Protein AF-A0A8J5TC19-F1 (afdb_monomer_lite)

Organism: Homarus americanus (NCBI:txid6706)

Secondary structure (DSSP, 8-state):
--HHHHHHHHHHHHHHHHHHHHHHHHHHHHHHHHHHHHHHS-----S--SHHHHHH-SSPPEEEETT-HHHHHHHH--SSHHHHHHHHHHTT-EEEE-HHHHHHHHIIIIIIS-TT----S-------------TT-THHHHHHHHTT-

Radius of gyration: 31.71 Å; chains: 1; bounding box: 78×39×88 Å

Foldseek 3Di:
DVVVVVVVVVVVVVVVVCVCCCCVCCVVVVVVVVVCVVVVDDDDDDQDQDLVSVLVDPPAAAEDEPPDPLLVVLVPDDDDSSVSVNVVVVVVSYHYDHPVVVVVVCCCCCPVHDVPDDDHPDDPDDPDDDDDDDPPDPVVVVVVVVVVD

Structure (mmCIF, N/CA/C/O backbone):
data_AF-A0A8J5TC19-F1
#
_entry.id   AF-A0A8J5TC19-F1
#
loop_
_atom_site.group_PDB
_atom_site.id
_atom_site.type_symbol
_atom_site.label_atom_id
_atom_site.label_alt_id
_atom_site.label_comp_id
_atom_site.label_asym_id
_atom_site.label_entity_id
_atom_site.label_seq_id
_atom_site.pdbx_PDB_ins_code
_atom_site.Cartn_x
_atom_site.Cartn_y
_atom_site.Cartn_z
_atom_site.occupancy
_atom_site.B_iso_or_equiv
_atom_site.auth_seq_id
_atom_site.auth_comp_id
_atom_site.auth_asym_id
_atom_site.auth_atom_id
_atom_site.pdbx_PDB_model_num
ATOM 1 N N . MET A 1 1 ? 57.395 19.959 -50.488 1.00 52.66 1 MET A N 1
ATOM 2 C CA . MET A 1 1 ? 56.339 20.565 -49.638 1.00 52.66 1 MET A CA 1
ATOM 3 C C . MET A 1 1 ? 54.986 19.851 -49.780 1.00 52.66 1 MET A C 1
ATOM 5 O O . MET A 1 1 ? 54.100 20.141 -48.988 1.00 52.66 1 MET A O 1
ATOM 9 N N . GLU A 1 2 ? 54.824 18.902 -50.715 1.00 56.84 2 GLU A N 1
ATOM 10 C CA . GLU A 1 2 ? 53.574 18.145 -50.933 1.00 56.84 2 GLU A CA 1
ATOM 11 C C . GLU A 1 2 ? 53.345 16.979 -49.947 1.00 56.84 2 GLU A C 1
ATOM 13 O O . GLU A 1 2 ? 52.200 16.719 -49.584 1.00 56.84 2 GLU A O 1
ATOM 18 N N . ASP A 1 3 ? 54.396 16.349 -49.404 1.00 57.59 3 ASP A N 1
ATOM 19 C CA . ASP A 1 3 ? 54.251 15.222 -48.453 1.00 57.59 3 ASP A CA 1
ATOM 20 C C . ASP A 1 3 ? 53.640 15.615 -47.090 1.00 57.59 3 ASP A C 1
ATOM 22 O O . ASP A 1 3 ? 53.006 14.814 -46.395 1.00 57.59 3 ASP A O 1
ATOM 26 N N . TYR A 1 4 ? 53.764 16.887 -46.704 1.00 57.78 4 TYR A N 1
ATOM 27 C CA . TYR A 1 4 ? 53.129 17.420 -45.493 1.00 57.78 4 TYR A CA 1
ATOM 28 C C . TYR A 1 4 ? 51.619 17.657 -45.685 1.00 57.78 4 TYR A C 1
ATOM 30 O O . TYR A 1 4 ? 50.851 17.591 -44.725 1.00 57.78 4 TYR A O 1
ATOM 38 N N . MET A 1 5 ? 51.164 17.899 -46.923 1.00 55.16 5 MET A N 1
ATOM 39 C CA . MET A 1 5 ? 49.737 18.068 -47.226 1.00 55.16 5 MET A CA 1
ATOM 40 C C . MET A 1 5 ? 48.989 16.729 -47.229 1.00 55.16 5 MET A C 1
ATOM 42 O O . MET A 1 5 ? 47.866 16.652 -46.724 1.00 55.16 5 MET A O 1
ATOM 46 N N . THR A 1 6 ? 49.601 15.665 -47.755 1.00 62.00 6 THR A N 1
ATOM 47 C CA . THR A 1 6 ? 48.982 14.330 -47.830 1.00 62.00 6 THR A CA 1
ATOM 48 C C . THR A 1 6 ? 48.902 13.652 -46.461 1.00 62.00 6 THR A C 1
ATOM 50 O O . THR A 1 6 ? 47.861 13.082 -46.123 1.00 62.00 6 THR A O 1
ATOM 53 N N . SER A 1 7 ? 49.938 13.792 -45.628 1.00 65.94 7 SER A N 1
ATOM 54 C CA . SER A 1 7 ? 49.954 13.285 -44.246 1.00 65.94 7 SER A CA 1
ATOM 55 C C . SER A 1 7 ? 48.893 13.950 -43.357 1.00 65.94 7 SER A C 1
ATOM 57 O O . SER A 1 7 ? 48.178 13.261 -42.626 1.00 65.94 7 SER A O 1
ATOM 59 N N . GLY A 1 8 ? 48.699 15.268 -43.472 1.00 76.19 8 GLY A N 1
ATOM 60 C CA . GLY A 1 8 ? 47.654 15.991 -42.739 1.00 76.19 8 GLY A CA 1
ATOM 61 C C . GLY A 1 8 ? 46.226 15.596 -43.141 1.00 76.19 8 GLY A C 1
ATOM 62 O O . GLY A 1 8 ? 45.333 15.538 -42.293 1.00 76.19 8 GLY A O 1
ATOM 63 N N . LEU A 1 9 ? 45.987 15.288 -44.420 1.00 76.38 9 LEU A N 1
ATOM 64 C CA . LEU A 1 9 ? 44.670 14.858 -44.903 1.00 76.38 9 LEU A CA 1
ATOM 65 C C . LEU A 1 9 ? 44.317 13.438 -44.430 1.00 76.38 9 LEU A C 1
ATOM 67 O O . LEU A 1 9 ? 43.166 13.170 -44.078 1.00 76.38 9 LEU A O 1
ATOM 71 N N . TRP A 1 10 ? 45.308 12.545 -44.372 1.00 81.44 10 TRP A N 1
ATOM 72 C CA . TRP A 1 10 ? 45.152 11.189 -43.841 1.00 81.44 10 TRP A CA 1
ATOM 73 C C . TRP A 1 10 ? 44.827 11.196 -42.344 1.00 81.44 10 TRP A C 1
ATOM 75 O O . TRP A 1 10 ? 43.878 10.540 -41.912 1.00 81.44 10 TRP A O 1
ATOM 85 N N . TRP A 1 11 ? 45.531 12.022 -41.565 1.00 84.38 11 TRP A N 1
ATOM 86 C CA . TRP A 1 11 ? 45.246 12.200 -40.140 1.00 84.38 11 TRP A CA 1
ATOM 87 C C . TRP A 1 11 ? 43.858 12.778 -39.876 1.00 84.38 11 TRP A C 1
ATOM 89 O O . TRP A 1 11 ? 43.145 12.283 -39.004 1.00 84.38 11 TRP A O 1
ATOM 99 N N . LYS A 1 12 ? 43.420 13.763 -40.671 1.00 85.19 12 LYS A N 1
ATOM 100 C CA . LYS A 1 12 ? 42.049 14.288 -40.584 1.00 85.19 12 LYS A CA 1
ATOM 101 C C . LYS A 1 12 ? 41.012 13.186 -40.810 1.00 85.19 12 LYS A C 1
ATOM 103 O O . LYS A 1 12 ? 40.067 13.085 -40.036 1.00 85.19 12 LYS A O 1
ATOM 108 N N . ARG A 1 13 ? 41.196 12.325 -41.816 1.00 86.38 13 ARG A N 1
ATOM 109 C CA . ARG A 1 13 ? 40.275 11.207 -42.088 1.00 86.38 13 ARG A CA 1
ATOM 110 C C . ARG A 1 13 ? 40.232 10.192 -40.949 1.00 86.38 13 ARG A C 1
ATOM 112 O O . ARG A 1 13 ? 39.142 9.753 -40.604 1.00 86.38 13 ARG A O 1
ATOM 119 N N . LEU A 1 14 ? 41.372 9.861 -40.343 1.00 88.00 14 LEU A N 1
ATOM 120 C CA . LEU A 1 14 ? 41.429 8.939 -39.203 1.00 88.00 14 LEU A CA 1
ATOM 121 C C . LEU A 1 14 ? 40.731 9.504 -37.965 1.00 88.00 14 LEU A C 1
ATOM 123 O O . LEU A 1 14 ? 39.949 8.799 -37.334 1.00 88.00 14 LEU A O 1
ATOM 127 N N . VAL A 1 15 ? 40.953 10.782 -37.650 1.00 88.44 15 VAL A N 1
ATOM 128 C CA . VAL A 1 15 ? 40.286 11.443 -36.520 1.00 88.44 15 VAL A CA 1
ATOM 129 C C . VAL A 1 15 ? 38.778 11.516 -36.751 1.00 88.44 15 VAL A C 1
ATOM 131 O O . VAL A 1 15 ? 38.019 11.153 -35.860 1.00 88.44 15 VAL A O 1
ATOM 134 N N . TYR A 1 16 ? 38.326 11.893 -37.952 1.00 88.25 16 TYR A N 1
ATOM 135 C CA . TYR A 1 16 ? 36.898 11.904 -38.286 1.00 88.25 16 TYR A CA 1
ATOM 136 C C . TYR A 1 16 ? 36.282 10.503 -38.290 1.00 88.25 16 TYR A C 1
ATOM 138 O O . TYR A 1 16 ? 35.184 10.336 -37.775 1.00 88.25 16 TYR A O 1
ATOM 146 N N . ALA A 1 17 ? 36.967 9.492 -38.824 1.00 86.56 17 ALA A N 1
ATOM 147 C CA . ALA A 1 17 ? 36.476 8.117 -38.825 1.00 86.56 17 ALA A CA 1
ATOM 148 C C . ALA A 1 17 ? 36.383 7.557 -37.401 1.00 86.56 17 ALA A C 1
ATOM 150 O O . ALA A 1 17 ? 35.362 6.977 -37.044 1.00 86.56 17 ALA A O 1
ATOM 151 N N . SER A 1 18 ? 37.396 7.794 -36.564 1.00 87.19 18 SER A N 1
ATOM 152 C CA . SER A 1 18 ? 37.384 7.404 -35.152 1.00 87.19 18 SER A CA 1
ATOM 153 C C . SER A 1 18 ? 36.306 8.152 -34.372 1.00 87.19 18 SER A C 1
ATOM 155 O O . SER A 1 18 ? 35.603 7.544 -33.571 1.00 87.19 18 SER A O 1
ATOM 157 N N . TRP A 1 19 ? 36.143 9.455 -34.615 1.00 86.31 19 TRP A N 1
ATOM 158 C CA . TRP A 1 19 ? 35.114 10.276 -33.981 1.00 86.31 19 TRP A CA 1
ATOM 159 C C . TRP A 1 19 ? 33.710 9.820 -34.370 1.00 86.31 19 TRP A C 1
ATOM 161 O O . TRP A 1 19 ? 32.874 9.578 -33.504 1.00 86.31 19 TRP A O 1
ATOM 171 N N . MET A 1 20 ? 33.464 9.643 -35.669 1.00 87.69 20 MET A N 1
ATOM 172 C CA . MET A 1 20 ? 32.184 9.174 -36.190 1.00 87.69 20 MET A CA 1
ATOM 173 C C . MET A 1 20 ? 31.882 7.757 -35.715 1.00 87.69 20 MET A C 1
ATOM 175 O O . MET A 1 20 ? 30.755 7.487 -35.323 1.00 87.69 20 MET A O 1
ATOM 179 N N . MET A 1 21 ? 32.870 6.861 -35.691 1.00 84.50 21 MET A N 1
ATOM 180 C CA . MET A 1 21 ? 32.685 5.491 -35.219 1.00 84.50 21 MET A CA 1
ATOM 181 C C . MET A 1 21 ? 32.409 5.454 -33.715 1.00 84.50 21 MET A C 1
ATOM 183 O O . MET A 1 21 ? 31.461 4.799 -33.292 1.00 84.50 21 MET A O 1
ATOM 187 N N . MET A 1 22 ? 33.184 6.183 -32.911 1.00 82.06 22 MET A N 1
ATOM 188 C CA . MET A 1 22 ? 32.986 6.241 -31.466 1.00 82.06 22 MET A CA 1
ATOM 189 C C . MET A 1 22 ? 31.632 6.868 -31.128 1.00 82.06 22 MET A C 1
ATOM 191 O O . MET A 1 22 ? 30.846 6.247 -30.421 1.00 82.06 22 MET A O 1
ATOM 195 N N . MET A 1 23 ? 31.306 8.041 -31.680 1.00 85.88 23 MET A N 1
ATOM 196 C CA . MET A 1 23 ? 30.030 8.702 -31.397 1.00 85.88 23 MET A CA 1
ATOM 197 C C . MET A 1 23 ? 28.839 7.922 -31.947 1.00 85.88 23 MET A C 1
ATOM 199 O O . MET A 1 23 ? 27.894 7.677 -31.205 1.00 85.88 23 MET A O 1
ATOM 203 N N . ALA A 1 24 ? 28.866 7.473 -33.204 1.00 84.69 24 ALA A N 1
ATOM 204 C CA . ALA A 1 24 ? 27.725 6.763 -33.776 1.00 84.69 24 ALA A CA 1
ATOM 205 C C . ALA A 1 24 ? 27.504 5.408 -33.097 1.00 84.69 24 ALA A C 1
ATOM 207 O O . ALA A 1 24 ? 26.373 5.095 -32.737 1.00 84.69 24 ALA A O 1
ATOM 208 N N . LEU A 1 25 ? 28.552 4.609 -32.864 1.00 84.94 25 LEU A N 1
ATOM 209 C CA . LEU A 1 25 ? 28.371 3.306 -32.222 1.00 84.94 25 LEU A CA 1
ATOM 210 C C . LEU A 1 25 ? 27.966 3.455 -30.760 1.00 84.94 25 LEU A C 1
ATOM 212 O O . LEU A 1 25 ? 27.024 2.790 -30.340 1.00 84.94 25 LEU A O 1
ATOM 216 N N . VAL A 1 26 ? 28.621 4.328 -29.991 1.00 89.69 26 VAL A N 1
ATOM 217 C CA . VAL A 1 26 ? 28.310 4.483 -28.563 1.00 89.69 26 VAL A CA 1
ATOM 218 C C . VAL A 1 26 ? 26.924 5.095 -28.376 1.00 89.69 26 VAL A C 1
ATOM 220 O O . VAL A 1 26 ? 26.131 4.558 -27.604 1.00 89.69 26 VAL A O 1
ATOM 223 N N . LEU A 1 27 ? 26.574 6.162 -29.101 1.00 89.25 27 LEU A N 1
ATOM 224 C CA . LEU A 1 27 ? 25.273 6.819 -28.940 1.00 89.25 27 LEU A CA 1
ATOM 225 C C . LEU A 1 27 ? 24.128 5.947 -29.455 1.00 89.25 27 LEU A C 1
ATOM 227 O O . LEU A 1 27 ? 23.148 5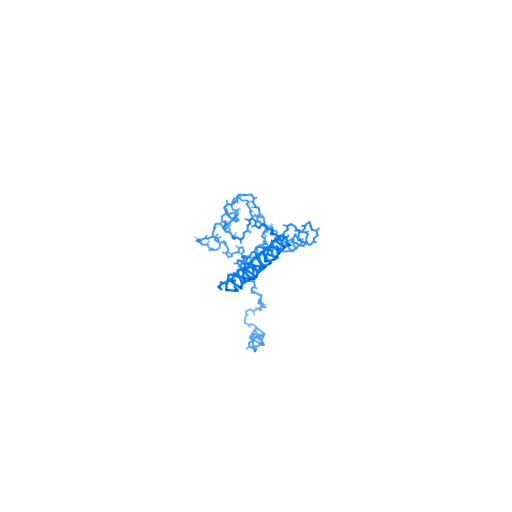.761 -28.741 1.00 89.25 27 LEU A O 1
ATOM 231 N N . VAL A 1 28 ? 24.251 5.344 -30.642 1.00 89.44 28 VAL A N 1
ATOM 232 C CA . VAL A 1 28 ? 23.172 4.509 -31.193 1.00 89.44 28 VAL A CA 1
ATOM 233 C C . VAL A 1 28 ? 22.989 3.239 -30.365 1.00 89.44 28 VAL A C 1
ATOM 235 O O . VAL A 1 28 ? 21.855 2.861 -30.079 1.00 89.44 28 VAL A O 1
ATOM 238 N N . LYS A 1 29 ? 24.075 2.582 -29.932 1.00 89.00 29 LYS A N 1
ATOM 239 C CA . LYS A 1 29 ? 23.964 1.367 -29.108 1.00 89.00 29 LYS A CA 1
ATOM 240 C C . LYS A 1 29 ? 23.477 1.669 -27.693 1.00 89.00 29 LYS A C 1
ATOM 242 O O . LYS A 1 29 ? 22.655 0.909 -27.190 1.00 89.00 29 LYS A O 1
ATOM 247 N N . SER A 1 30 ? 23.930 2.757 -27.065 1.00 92.81 30 SER A N 1
ATOM 248 C CA . SER A 1 30 ? 23.443 3.154 -25.733 1.00 92.81 30 SER A CA 1
ATOM 249 C C . SER A 1 30 ? 21.975 3.572 -25.768 1.00 92.81 30 SER A C 1
ATOM 251 O O . SER A 1 30 ? 21.202 3.138 -24.917 1.00 92.81 30 SER A O 1
ATOM 253 N N . TYR A 1 31 ? 21.564 4.326 -26.791 1.00 93.56 31 TYR A N 1
ATOM 254 C CA . TYR A 1 31 ? 20.169 4.700 -26.993 1.00 93.56 31 TYR A CA 1
ATOM 255 C C . TYR A 1 31 ? 19.292 3.473 -27.246 1.00 93.56 31 TYR A C 1
ATOM 257 O O . TYR A 1 31 ? 18.279 3.301 -26.573 1.00 93.56 31 TYR A O 1
ATOM 265 N N . ALA A 1 32 ? 19.708 2.576 -28.147 1.00 92.75 32 ALA A N 1
ATOM 266 C CA . ALA A 1 32 ? 18.983 1.336 -28.413 1.00 92.75 32 ALA A CA 1
ATOM 267 C C . ALA A 1 32 ? 18.886 0.448 -27.161 1.00 92.75 32 ALA A C 1
ATOM 269 O O . ALA A 1 32 ? 17.829 -0.116 -26.897 1.00 92.75 32 ALA A O 1
ATOM 270 N N . GLY A 1 33 ? 19.956 0.356 -26.364 1.00 91.44 33 GLY A N 1
ATOM 271 C CA . GLY A 1 33 ? 19.963 -0.394 -25.108 1.00 91.44 33 GLY A CA 1
ATOM 272 C C . GLY A 1 33 ? 19.015 0.193 -24.062 1.00 91.44 33 GLY A C 1
ATOM 273 O O . GLY A 1 33 ? 18.225 -0.541 -23.471 1.00 91.44 33 GLY A O 1
ATOM 274 N N . ASN A 1 34 ? 19.040 1.514 -23.870 1.00 91.19 34 ASN A N 1
ATOM 275 C CA . ASN A 1 34 ? 18.151 2.182 -22.922 1.00 91.19 34 ASN A CA 1
ATOM 276 C C . ASN A 1 34 ? 16.682 2.092 -23.359 1.00 91.19 34 ASN A C 1
ATOM 278 O O . ASN A 1 34 ? 15.812 1.781 -22.551 1.00 91.19 34 ASN A O 1
ATOM 282 N N . LEU A 1 35 ? 16.409 2.287 -24.651 1.00 92.31 35 LEU A N 1
ATOM 283 C CA . LEU A 1 35 ? 15.068 2.149 -25.213 1.00 92.31 35 LEU A CA 1
ATOM 284 C C . LEU A 1 35 ? 14.539 0.719 -25.049 1.00 92.31 35 LEU A C 1
ATOM 286 O O . LEU A 1 35 ? 13.413 0.533 -24.600 1.00 92.31 35 LEU A O 1
ATOM 290 N N . MET A 1 36 ? 15.355 -0.293 -25.357 1.00 92.94 36 MET A N 1
ATOM 291 C CA . MET A 1 36 ? 14.970 -1.694 -25.162 1.00 92.94 36 MET A CA 1
ATOM 292 C C . MET A 1 36 ? 14.714 -2.016 -23.689 1.00 92.94 36 MET A C 1
ATOM 294 O O . MET A 1 36 ? 13.763 -2.730 -23.390 1.00 92.94 36 MET A O 1
ATOM 298 N N . SER A 1 37 ? 15.507 -1.460 -22.769 1.00 91.56 37 SER A N 1
ATOM 299 C CA . SER A 1 37 ? 15.279 -1.607 -21.326 1.00 91.56 37 SER A CA 1
ATOM 300 C C . SER A 1 37 ? 13.948 -0.979 -20.893 1.00 91.56 37 SER A C 1
ATOM 302 O O . SER A 1 37 ? 13.138 -1.626 -20.228 1.00 91.56 37 SER A O 1
ATOM 304 N N . ALA A 1 38 ? 13.675 0.252 -21.337 1.00 88.25 38 ALA A N 1
ATOM 305 C CA . ALA A 1 38 ? 12.445 0.967 -21.010 1.00 88.25 38 ALA A CA 1
ATOM 306 C C . ALA A 1 38 ? 11.193 0.289 -21.592 1.00 88.25 38 ALA A C 1
ATOM 308 O O . ALA A 1 38 ? 10.154 0.265 -20.943 1.00 88.25 38 ALA A O 1
ATOM 309 N N . LEU A 1 39 ? 11.288 -0.291 -22.792 1.00 87.44 39 LEU A N 1
ATOM 310 C CA . LEU A 1 39 ? 10.178 -1.008 -23.427 1.00 87.44 39 LEU A CA 1
ATOM 311 C C . LEU A 1 39 ? 9.986 -2.432 -22.884 1.00 87.44 39 LEU A C 1
ATOM 313 O O . LEU A 1 39 ? 8.893 -2.988 -23.003 1.00 87.44 39 LEU A O 1
ATOM 317 N N . ALA A 1 40 ? 11.021 -3.035 -22.293 1.00 89.94 40 ALA A N 1
ATOM 318 C CA . ALA A 1 40 ? 10.929 -4.367 -21.699 1.00 89.94 40 ALA A CA 1
ATOM 319 C C . ALA A 1 40 ? 10.125 -4.365 -20.390 1.00 89.94 40 ALA A C 1
ATOM 321 O O . ALA A 1 40 ? 9.399 -5.320 -20.107 1.00 89.94 40 ALA A O 1
ATOM 322 N N . VAL A 1 41 ? 10.232 -3.298 -19.593 1.00 84.75 41 VAL A N 1
ATOM 323 C CA . VAL A 1 41 ? 9.496 -3.173 -18.333 1.00 84.75 41 VAL A CA 1
ATOM 324 C C . VAL A 1 41 ? 8.180 -2.449 -18.584 1.00 84.75 41 VAL A C 1
ATOM 326 O O . VAL A 1 41 ? 8.143 -1.249 -18.835 1.00 84.75 41 VAL A O 1
ATOM 329 N N . ARG A 1 42 ? 7.066 -3.171 -18.462 1.00 76.25 42 ARG A N 1
ATOM 330 C CA . ARG A 1 42 ? 5.744 -2.539 -18.451 1.00 76.25 42 ARG A CA 1
ATOM 331 C C . ARG A 1 42 ? 5.555 -1.805 -17.128 1.00 76.25 42 ARG A C 1
ATOM 333 O O . ARG A 1 42 ? 5.526 -2.440 -16.074 1.00 76.25 42 ARG A O 1
ATOM 340 N N . HIS A 1 43 ? 5.411 -0.483 -17.182 1.00 77.75 43 HIS A N 1
ATOM 341 C CA . HIS A 1 43 ? 4.972 0.284 -16.025 1.00 77.75 43 HIS A CA 1
ATOM 342 C C . HIS A 1 43 ? 3.455 0.144 -15.885 1.00 77.75 43 HIS A C 1
ATOM 344 O O . HIS A 1 43 ? 2.710 0.494 -16.798 1.00 77.75 43 HIS A O 1
ATOM 350 N N . ILE A 1 44 ? 3.008 -0.421 -14.765 1.00 78.94 44 ILE A N 1
ATOM 351 C CA . ILE A 1 44 ? 1.592 -0.465 -14.403 1.00 78.94 44 ILE A CA 1
ATOM 352 C C . ILE A 1 44 ? 1.371 0.707 -13.459 1.00 78.94 44 ILE A C 1
ATOM 354 O O . ILE A 1 44 ? 1.853 0.681 -12.324 1.00 78.94 44 ILE A O 1
ATOM 358 N N . GLU A 1 45 ? 0.689 1.742 -13.944 1.00 78.44 45 GLU A N 1
ATOM 359 C CA . GLU A 1 45 ? 0.321 2.879 -13.108 1.00 78.44 45 GLU A CA 1
ATOM 360 C C . GLU A 1 45 ? -0.639 2.400 -12.014 1.00 78.44 45 GLU A C 1
ATOM 362 O O . GLU A 1 45 ? -1.703 1.844 -12.287 1.00 78.44 45 GLU A O 1
ATOM 367 N N . GLN A 1 46 ? -0.224 2.566 -10.759 1.00 83.19 46 GLN A N 1
ATOM 368 C CA . GLN A 1 46 ? -1.046 2.274 -9.591 1.00 83.19 46 GLN A CA 1
ATOM 369 C C . GLN A 1 46 ? -1.814 3.554 -9.233 1.00 83.19 46 GLN A C 1
ATOM 371 O O . GLN A 1 46 ? -1.177 4.502 -8.773 1.00 83.19 46 GLN A O 1
ATOM 376 N N . PRO A 1 47 ? -3.144 3.617 -9.435 1.00 82.75 47 PRO A N 1
ATOM 377 C CA . PRO A 1 47 ? -3.907 4.860 -9.281 1.00 82.75 47 PRO A CA 1
ATOM 378 C C . PRO A 1 47 ? -3.965 5.365 -7.835 1.00 82.75 47 PRO A C 1
ATOM 380 O O . PRO A 1 47 ? -4.035 6.566 -7.602 1.00 82.75 47 PRO A O 1
ATOM 383 N N . TYR A 1 48 ? -3.907 4.456 -6.863 1.00 87.00 48 TYR A N 1
ATOM 384 C CA . TYR A 1 48 ? -3.932 4.785 -5.438 1.00 87.00 48 TYR A CA 1
ATOM 385 C C . TYR A 1 48 ? -2.675 4.258 -4.767 1.00 87.00 48 TYR A C 1
ATOM 387 O O . TYR A 1 48 ? -2.488 3.038 -4.716 1.00 87.00 48 TYR A O 1
ATOM 395 N N . GLN A 1 49 ? -1.837 5.150 -4.234 1.00 85.38 49 GLN A N 1
ATOM 396 C CA . GLN A 1 49 ? -0.614 4.753 -3.539 1.00 85.38 49 GLN A CA 1
ATOM 397 C C . GLN A 1 49 ? -0.624 5.140 -2.067 1.00 85.38 49 GLN A C 1
ATOM 399 O O . GLN A 1 49 ? -0.063 4.406 -1.253 1.00 85.38 49 GLN A O 1
ATOM 404 N N . THR A 1 50 ? -1.289 6.237 -1.723 1.00 88.06 50 THR A N 1
ATOM 405 C CA . THR A 1 50 ? -1.424 6.705 -0.347 1.00 88.06 50 THR A CA 1
ATOM 406 C C . THR A 1 50 ? -2.862 6.611 0.139 1.00 88.06 50 THR A C 1
ATOM 408 O O . THR A 1 50 ? -3.817 6.556 -0.641 1.00 88.06 50 THR A O 1
ATOM 411 N N . LEU A 1 51 ? -3.032 6.635 1.460 1.00 85.19 51 LEU A N 1
ATOM 412 C CA . LEU A 1 51 ? -4.362 6.753 2.055 1.00 85.19 51 LEU A CA 1
ATOM 413 C C . LEU A 1 51 ? -5.065 8.055 1.648 1.00 85.19 51 LEU A C 1
ATOM 415 O O . LEU A 1 51 ? -6.289 8.082 1.566 1.00 85.19 51 LEU A O 1
ATOM 419 N N . ARG A 1 52 ? -4.305 9.119 1.363 1.00 88.69 52 ARG A N 1
ATOM 420 C CA . ARG A 1 52 ? -4.861 10.396 0.912 1.00 88.69 52 ARG A CA 1
ATOM 421 C C . ARG A 1 52 ? -5.508 10.269 -0.467 1.00 88.69 52 ARG A C 1
ATOM 423 O O . ARG A 1 52 ? -6.655 10.674 -0.615 1.00 88.69 52 ARG A O 1
ATOM 430 N N . ASP A 1 53 ? -4.841 9.599 -1.406 1.00 88.94 53 ASP A N 1
ATOM 431 C CA . ASP A 1 53 ? -5.380 9.356 -2.753 1.00 88.94 53 ASP A CA 1
ATOM 432 C C . ASP A 1 53 ? -6.703 8.568 -2.703 1.00 88.94 53 ASP A C 1
ATOM 434 O O . ASP A 1 53 ? -7.624 8.816 -3.478 1.00 88.94 53 ASP A O 1
ATOM 438 N N . LEU A 1 54 ? -6.826 7.633 -1.750 1.00 88.00 54 LEU A N 1
ATOM 439 C CA . LEU A 1 54 ? -8.059 6.870 -1.518 1.00 88.00 54 LEU A CA 1
ATOM 440 C C . LEU A 1 54 ? -9.181 7.705 -0.888 1.00 88.00 54 LEU A C 1
ATOM 442 O O . LEU A 1 54 ? -10.361 7.420 -1.111 1.00 88.00 54 LEU A O 1
ATOM 446 N N . LEU A 1 55 ? -8.825 8.690 -0.062 1.00 88.44 55 LEU A N 1
ATOM 447 C CA . LEU A 1 55 ? -9.786 9.570 0.596 1.00 88.44 55 LEU A CA 1
ATOM 448 C C . LEU A 1 55 ? -10.338 10.623 -0.376 1.00 88.44 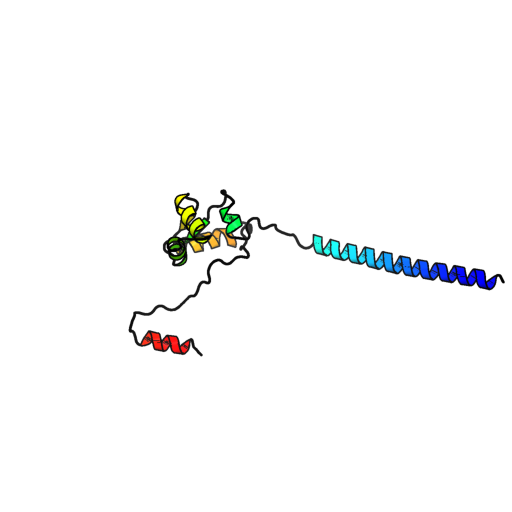55 LEU A C 1
ATOM 450 O O . LEU A 1 55 ? -11.533 10.925 -0.323 1.00 88.44 55 LEU A O 1
ATOM 454 N N . ASP A 1 56 ? -9.488 11.148 -1.260 1.00 89.94 56 ASP A N 1
ATOM 455 C CA . ASP A 1 56 ? -9.844 12.215 -2.197 1.00 89.94 56 ASP A CA 1
ATOM 456 C C . ASP A 1 56 ? -10.747 11.714 -3.347 1.00 89.94 56 ASP A C 1
ATOM 458 O O . ASP A 1 56 ? -11.632 12.446 -3.794 1.00 89.94 56 ASP A O 1
ATOM 462 N N . ASP A 1 57 ? -10.613 10.455 -3.781 1.00 88.69 57 ASP A N 1
ATOM 463 C CA . ASP A 1 57 ? -11.522 9.843 -4.763 1.00 88.69 57 ASP A CA 1
ATOM 464 C C . ASP A 1 57 ? -12.796 9.297 -4.080 1.00 88.69 57 ASP A C 1
ATOM 466 O O . ASP A 1 57 ? -12.678 8.524 -3.126 1.00 88.69 57 ASP A O 1
ATOM 470 N N . PRO A 1 58 ? -14.024 9.639 -4.526 1.00 83.19 58 PRO A N 1
ATOM 471 C CA . PRO A 1 58 ? -15.275 9.091 -3.987 1.00 83.19 58 PRO A CA 1
ATOM 472 C C . PRO A 1 58 ? -15.605 7.656 -4.435 1.00 83.19 58 PRO A C 1
ATOM 474 O O . PRO A 1 58 ? -16.440 7.003 -3.808 1.00 83.19 58 PRO A O 1
ATOM 477 N N . SER A 1 59 ? -14.981 7.162 -5.501 1.00 84.69 59 SER A N 1
ATOM 478 C CA . SER A 1 59 ? -15.334 5.907 -6.175 1.00 84.69 59 SER A CA 1
ATOM 479 C C . SER A 1 59 ? -14.989 4.627 -5.392 1.00 84.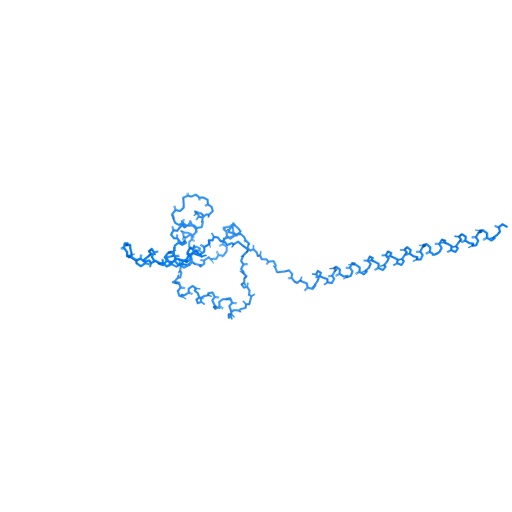69 59 SER A C 1
ATOM 481 O O . SER A 1 59 ? -15.818 3.708 -5.356 1.00 84.69 59 SER A O 1
ATOM 483 N N . PRO A 1 60 ? -13.805 4.496 -4.753 1.00 87.06 60 PRO A N 1
ATOM 484 C CA . PRO A 1 60 ? -13.428 3.243 -4.114 1.00 87.06 60 PRO A CA 1
ATOM 485 C C . PRO A 1 60 ? -14.184 3.018 -2.797 1.00 87.06 60 PRO A C 1
ATOM 487 O O . PRO A 1 60 ? -14.298 3.904 -1.942 1.00 87.06 60 PRO A O 1
ATOM 490 N N . THR A 1 61 ? -14.668 1.785 -2.618 1.00 86.94 61 THR A N 1
ATOM 491 C CA . THR A 1 61 ? -15.225 1.276 -1.355 1.00 86.94 61 THR A CA 1
ATOM 492 C C . THR A 1 61 ? -14.149 0.491 -0.617 1.00 86.94 61 THR A C 1
ATOM 494 O O . THR A 1 61 ? -13.536 -0.412 -1.186 1.00 86.94 61 THR A O 1
ATOM 497 N N . MET A 1 62 ? -13.947 0.787 0.663 1.00 87.06 62 MET A N 1
ATOM 498 C CA . MET A 1 62 ? -12.966 0.083 1.484 1.00 87.06 62 MET A CA 1
ATOM 499 C C . MET A 1 62 ? -13.621 -1.067 2.250 1.00 87.06 62 MET A C 1
ATOM 501 O O . MET A 1 62 ? -14.692 -0.908 2.840 1.00 87.06 62 MET A O 1
ATOM 505 N N . ILE A 1 63 ? -12.960 -2.222 2.286 1.00 88.19 63 ILE A N 1
ATOM 506 C CA . ILE A 1 63 ? -13.411 -3.386 3.055 1.00 88.19 63 ILE A CA 1
ATOM 507 C C . ILE A 1 63 ? -12.534 -3.512 4.294 1.00 88.19 63 ILE A C 1
ATOM 509 O O . ILE A 1 63 ? -11.311 -3.564 4.186 1.00 88.19 63 ILE A O 1
ATOM 513 N N . TRP A 1 64 ? -13.160 -3.588 5.466 1.00 87.81 64 TRP A N 1
ATOM 514 C CA . TRP A 1 64 ? -12.456 -3.672 6.743 1.00 87.81 64 TRP A CA 1
ATOM 515 C C . TRP A 1 64 ? -12.949 -4.858 7.578 1.00 87.81 64 TRP A C 1
ATOM 517 O O . TRP A 1 64 ? -14.147 -5.160 7.573 1.00 87.81 64 TRP A O 1
ATOM 527 N N . PRO A 1 65 ? -12.065 -5.522 8.346 1.00 87.81 65 PRO A N 1
ATOM 528 C CA . PRO A 1 65 ? -12.482 -6.546 9.290 1.00 87.81 65 PRO A CA 1
ATOM 529 C C . PRO A 1 65 ? -13.274 -5.925 10.451 1.00 87.81 65 PRO A C 1
ATOM 531 O O . PRO A 1 65 ? -12.790 -5.024 11.149 1.00 87.81 65 PRO A O 1
ATOM 534 N N . TYR A 1 66 ? -14.484 -6.440 10.666 1.00 86.31 66 TYR A N 1
ATOM 535 C CA . TYR A 1 66 ? -15.386 -6.059 11.747 1.00 86.31 66 TYR A CA 1
ATOM 536 C C . TYR A 1 66 ? -14.743 -6.309 13.115 1.00 86.31 66 TYR A C 1
ATOM 538 O O . TYR A 1 66 ? -14.073 -7.321 13.323 1.00 86.31 66 TYR A O 1
ATOM 546 N N . ASN A 1 67 ? -14.974 -5.384 14.050 1.00 84.19 67 ASN A N 1
ATOM 547 C CA . ASN A 1 67 ? -14.496 -5.438 15.436 1.00 84.19 67 ASN A CA 1
ATOM 548 C C . ASN A 1 67 ? -12.987 -5.725 15.586 1.00 84.19 67 ASN A C 1
ATOM 550 O O . ASN A 1 67 ? -12.553 -6.450 16.480 1.00 84.19 67 ASN A O 1
ATOM 554 N N . SER A 1 68 ? -12.174 -5.162 14.691 1.00 83.94 68 SER A N 1
ATOM 555 C CA . SER A 1 68 ? -10.717 -5.250 14.776 1.00 83.94 68 SER A CA 1
ATOM 556 C C . SER A 1 68 ? -10.128 -4.111 15.615 1.00 83.94 68 SER A C 1
ATOM 558 O O . SER A 1 68 ? -10.687 -3.013 15.685 1.00 83.94 68 SER A O 1
ATOM 560 N N . LYS A 1 69 ? -8.945 -4.348 16.204 1.00 83.75 69 LYS A N 1
ATOM 561 C CA . LYS A 1 69 ? -8.164 -3.321 16.923 1.00 83.75 69 LYS A CA 1
ATOM 562 C C . LYS A 1 69 ? -7.946 -2.066 16.068 1.00 83.75 69 LYS A C 1
ATOM 564 O O . LYS A 1 69 ? -7.982 -0.956 16.583 1.00 83.75 69 LYS A O 1
ATOM 569 N N . ASN A 1 70 ? -7.766 -2.253 14.763 1.00 82.75 70 ASN A N 1
ATOM 570 C CA . ASN A 1 70 ? -7.542 -1.179 13.800 1.00 82.75 70 ASN A CA 1
ATOM 571 C C . ASN A 1 70 ? -8.780 -0.285 13.675 1.00 82.75 70 ASN A C 1
ATOM 573 O O . ASN A 1 70 ? -8.675 0.930 13.783 1.00 82.75 70 ASN A O 1
ATOM 577 N N . VAL A 1 71 ? -9.966 -0.886 13.540 1.00 86.69 71 VAL A N 1
ATOM 578 C CA . VAL A 1 71 ? -11.233 -0.140 13.490 1.00 86.69 71 VAL A CA 1
ATOM 579 C C . VAL A 1 71 ? -11.480 0.614 14.798 1.00 86.69 71 VAL A C 1
ATOM 581 O O . VAL A 1 71 ? -11.879 1.774 14.764 1.00 86.69 71 VAL A O 1
ATOM 584 N N . GLN A 1 72 ? -11.192 -0.001 15.949 1.00 87.38 72 GLN A N 1
ATOM 585 C CA . GLN A 1 72 ? -11.291 0.689 17.241 1.00 87.38 72 GLN A CA 1
ATOM 586 C C . GLN A 1 72 ? -10.310 1.865 17.346 1.00 87.38 72 GLN A C 1
ATOM 588 O O . GLN A 1 72 ? -10.680 2.920 17.857 1.00 87.38 72 GLN A O 1
ATOM 593 N N . TYR A 1 73 ? -9.091 1.710 16.820 1.00 86.94 73 TYR A N 1
ATOM 594 C CA . TYR A 1 73 ? -8.110 2.788 16.770 1.00 86.94 73 TYR A CA 1
ATOM 595 C C . TYR A 1 73 ? -8.628 3.972 15.947 1.00 86.94 73 TYR A C 1
ATOM 597 O O . TYR A 1 73 ? -8.687 5.076 16.481 1.00 86.94 73 TYR A O 1
ATOM 605 N N . PHE A 1 74 ? -9.105 3.757 14.716 1.00 87.00 74 PHE A N 1
ATOM 606 C CA . PHE A 1 74 ? -9.630 4.857 13.891 1.00 87.00 74 PHE A CA 1
ATOM 607 C C . PHE A 1 74 ? -10.808 5.580 14.547 1.00 87.00 74 PHE A C 1
ATOM 609 O O . PHE A 1 74 ? -10.843 6.803 14.537 1.00 87.00 74 PHE A O 1
ATOM 616 N N . LYS A 1 75 ? -11.717 4.849 15.207 1.00 87.06 75 LYS A N 1
ATOM 617 C CA . LYS A 1 75 ? -12.842 5.452 15.947 1.00 87.06 75 LYS A CA 1
ATOM 618 C C . LYS A 1 75 ? -12.404 6.273 17.162 1.00 87.06 75 LYS A C 1
ATOM 620 O O . LYS A 1 75 ? -13.113 7.183 17.576 1.00 87.06 75 LYS A O 1
ATOM 625 N N . SER A 1 76 ? -11.267 5.930 17.766 1.00 89.62 76 SER A N 1
ATOM 626 C CA . SER A 1 76 ? -10.739 6.633 18.941 1.00 89.62 76 SER A CA 1
ATOM 627 C C . SER A 1 76 ? -9.985 7.921 18.595 1.00 89.62 76 SER A C 1
ATOM 629 O O . SER A 1 76 ? -9.865 8.809 19.442 1.00 89.62 76 SER A O 1
ATOM 631 N N . VAL A 1 77 ? -9.472 8.029 17.366 1.00 89.12 77 VAL A N 1
ATOM 632 C CA . VAL A 1 77 ? -8.664 9.167 16.920 1.00 89.12 77 VAL A CA 1
ATOM 633 C C . VAL A 1 77 ? -9.577 10.343 16.571 1.00 89.12 77 VAL A C 1
ATOM 635 O O . VAL A 1 77 ? -10.505 10.214 15.781 1.00 89.12 77 VAL A O 1
ATOM 638 N N . LYS A 1 78 ? -9.301 11.509 17.167 1.00 88.88 78 LYS A N 1
ATOM 639 C CA . LYS A 1 78 ? -10.108 12.734 17.017 1.00 88.88 78 LYS A CA 1
ATOM 640 C C . LYS A 1 78 ? -9.540 13.753 16.026 1.00 88.88 78 LYS A C 1
ATOM 642 O O . LYS A 1 78 ? -10.131 14.815 15.888 1.00 88.88 78 LYS A O 1
ATOM 647 N N . SER A 1 79 ? -8.372 13.495 15.436 1.00 88.19 79 SER A N 1
ATOM 648 C CA . SER A 1 79 ? -7.715 14.418 14.505 1.00 88.19 79 SER A CA 1
ATOM 649 C C . SER A 1 79 ? -6.837 13.694 13.481 1.00 88.19 79 SER A C 1
ATOM 651 O O . SER A 1 79 ? -6.254 12.646 13.762 1.00 88.19 79 SER A O 1
ATOM 653 N N . GLY A 1 80 ? -6.721 14.284 12.289 1.00 88.31 80 GLY A N 1
ATOM 654 C CA . GLY A 1 80 ? -5.854 13.820 11.203 1.00 88.31 80 GLY A CA 1
ATOM 655 C C . GLY A 1 80 ? -6.522 12.848 10.226 1.00 88.31 80 GLY A C 1
ATOM 656 O O . GLY A 1 80 ? -7.714 12.568 10.309 1.00 88.31 80 GLY A O 1
ATOM 657 N N . ILE A 1 81 ? -5.720 12.294 9.312 1.00 87.88 81 ILE A N 1
ATOM 658 C CA . ILE A 1 81 ? -6.176 11.446 8.191 1.00 87.88 81 ILE A CA 1
ATOM 659 C C . ILE A 1 81 ? -7.009 10.244 8.678 1.00 87.88 81 ILE A C 1
ATOM 661 O O . ILE A 1 81 ? -7.971 9.826 8.042 1.00 87.88 81 ILE A O 1
ATOM 665 N N . TYR A 1 82 ? -6.682 9.703 9.850 1.00 88.81 82 TYR A N 1
ATOM 666 C CA . TYR A 1 82 ? -7.394 8.574 10.448 1.00 88.81 82 TYR A CA 1
ATOM 667 C C . TYR A 1 82 ? -8.796 8.912 10.958 1.00 88.81 82 TYR A C 1
ATOM 669 O O . TYR A 1 82 ? -9.667 8.042 10.939 1.00 88.81 82 TYR A O 1
ATOM 677 N N . GLN A 1 83 ? -9.028 10.158 11.373 1.00 90.62 83 GLN A N 1
ATOM 678 C CA . GLN A 1 83 ? -10.373 10.634 11.678 1.00 90.62 83 GLN A CA 1
ATOM 679 C C . GLN A 1 83 ? -11.207 10.695 10.394 1.00 90.62 83 GLN A C 1
ATOM 681 O O . GLN A 1 83 ? -12.339 10.227 10.388 1.00 90.62 83 GLN A O 1
ATOM 686 N N . GLU A 1 84 ? -10.639 11.190 9.289 1.00 89.12 84 GLU A N 1
ATOM 687 C CA . GLU A 1 84 ? -11.334 11.243 7.994 1.00 89.12 84 GLU A CA 1
ATOM 688 C C . GLU A 1 84 ? -11.721 9.839 7.502 1.00 89.12 84 GLU A C 1
ATOM 690 O O . GLU A 1 84 ? -12.827 9.633 7.002 1.00 89.12 84 GLU A O 1
ATOM 695 N N . VAL A 1 85 ? -10.855 8.840 7.720 1.00 89.50 85 VAL A N 1
ATOM 696 C CA . VAL A 1 85 ? -11.194 7.428 7.472 1.00 89.50 85 VAL A CA 1
ATOM 697 C C . VAL A 1 85 ? -12.361 6.974 8.348 1.00 89.50 85 VAL A C 1
ATOM 699 O O . VAL A 1 85 ? -13.263 6.305 7.849 1.00 89.50 85 VAL A O 1
ATOM 702 N N . ALA A 1 86 ? -12.382 7.327 9.635 1.00 88.56 86 ALA A N 1
ATOM 703 C CA . ALA A 1 86 ? -13.506 6.990 10.507 1.00 88.56 86 ALA A CA 1
ATOM 704 C C . ALA A 1 86 ? -14.806 7.675 10.046 1.00 88.56 86 ALA A C 1
ATOM 706 O O . ALA A 1 86 ? -15.865 7.053 10.034 1.00 88.56 86 ALA A O 1
ATOM 707 N N . GLU A 1 87 ? -14.736 8.918 9.571 1.00 89.75 87 GLU A N 1
ATOM 708 C CA . GLU A 1 87 ? -15.882 9.636 9.006 1.00 89.75 87 GLU A CA 1
ATOM 709 C C . GLU A 1 87 ? -16.398 8.998 7.706 1.00 89.75 87 GLU A C 1
ATOM 711 O O . GLU A 1 87 ? -17.593 9.080 7.414 1.00 89.75 87 GLU A O 1
ATOM 716 N N . MET A 1 88 ? -15.560 8.284 6.948 1.00 87.00 88 MET A N 1
ATOM 717 C CA . MET A 1 88 ? -16.005 7.529 5.768 1.00 87.00 88 MET A CA 1
ATOM 718 C C . MET A 1 88 ? -16.973 6.387 6.095 1.00 87.00 88 MET A C 1
ATOM 720 O O . MET A 1 88 ? -17.746 5.981 5.221 1.00 87.00 88 MET A O 1
ATOM 724 N N . GLU A 1 89 ? -16.982 5.904 7.341 1.00 87.00 89 GLU A N 1
ATOM 725 C CA . GLU A 1 89 ? -18.002 4.972 7.834 1.00 87.00 89 GLU A CA 1
ATOM 726 C C . GLU A 1 89 ? -19.391 5.612 7.752 1.00 87.00 89 GLU A C 1
ATOM 728 O O . GLU A 1 89 ? -20.311 5.019 7.191 1.00 87.00 89 GLU A O 1
ATOM 733 N N . SER A 1 90 ? -19.522 6.861 8.216 1.00 83.94 90 SER A N 1
ATOM 734 C CA . SER A 1 90 ? -20.790 7.605 8.174 1.00 83.94 90 SER A CA 1
ATOM 735 C C . SER A 1 90 ? -21.286 7.856 6.746 1.00 83.94 90 SER A C 1
ATOM 737 O O . SER A 1 90 ? -22.488 7.928 6.507 1.00 83.94 90 SER A O 1
ATOM 739 N N . ARG A 1 91 ? -20.362 7.919 5.778 1.00 87.06 91 ARG A N 1
ATOM 740 C CA . ARG A 1 91 ? -20.655 8.088 4.347 1.00 87.06 91 ARG A CA 1
ATOM 741 C C . ARG A 1 91 ? -20.986 6.771 3.632 1.00 87.06 91 ARG A C 1
ATOM 743 O O . ARG A 1 91 ? -21.203 6.783 2.425 1.00 87.06 91 ARG A O 1
ATOM 750 N N . GLY A 1 92 ? -20.978 5.632 4.331 1.00 87.81 92 GLY A N 1
ATOM 751 C CA . GLY A 1 92 ? -21.279 4.316 3.752 1.00 87.81 92 GLY A CA 1
ATOM 752 C C . GLY A 1 92 ? -20.199 3.759 2.814 1.00 87.81 92 GLY A C 1
ATOM 753 O O . GLY A 1 92 ? -20.454 2.800 2.088 1.00 87.81 92 GLY A O 1
ATOM 754 N N . ARG A 1 93 ? -18.987 4.332 2.825 1.00 88.62 93 ARG A N 1
ATOM 755 C CA . ARG A 1 93 ? -17.862 3.907 1.965 1.00 88.62 93 ARG A CA 1
ATOM 756 C C . ARG A 1 93 ? -17.048 2.754 2.549 1.00 88.62 93 ARG A C 1
ATOM 758 O O . ARG A 1 93 ? -16.201 2.183 1.862 1.00 88.62 93 ARG A O 1
ATOM 765 N N . ILE A 1 94 ? -17.289 2.419 3.814 1.00 89.75 94 ILE A N 1
ATOM 766 C CA . ILE A 1 94 ? -16.631 1.322 4.518 1.00 89.75 94 ILE A CA 1
ATOM 767 C C . ILE A 1 94 ? -17.616 0.167 4.672 1.00 89.75 94 ILE A C 1
ATOM 769 O O . ILE A 1 94 ? -18.658 0.302 5.311 1.00 89.75 94 ILE A O 1
ATOM 773 N N . LYS A 1 95 ? -17.266 -0.993 4.110 1.00 89.25 95 LYS A N 1
ATOM 774 C CA . LYS A 1 95 ? -17.990 -2.247 4.327 1.00 89.25 95 LYS A CA 1
ATOM 775 C C . LYS A 1 95 ? -17.249 -3.097 5.342 1.00 89.25 95 LYS A C 1
ATOM 777 O O . LYS A 1 95 ? -16.117 -3.522 5.108 1.00 89.25 95 LYS A O 1
ATOM 782 N N . TYR A 1 96 ? -17.912 -3.377 6.455 1.00 89.75 96 TYR A N 1
ATOM 783 C CA . TYR A 1 96 ? -17.392 -4.306 7.442 1.00 89.75 96 TYR A CA 1
ATOM 784 C C . TYR A 1 96 ? -17.706 -5.743 7.046 1.00 89.75 96 TYR A C 1
ATOM 786 O O . TYR A 1 96 ? -18.846 -6.077 6.733 1.00 89.75 96 TYR A O 1
ATOM 794 N N . GLN A 1 97 ? -16.691 -6.596 7.094 1.00 88.94 97 GLN A N 1
ATOM 795 C CA . GLN A 1 97 ? -16.843 -8.040 6.944 1.00 88.94 97 GLN A CA 1
ATOM 796 C C . GLN A 1 97 ? -16.259 -8.757 8.152 1.00 88.94 97 GLN A C 1
ATOM 798 O O . GLN A 1 97 ? -15.311 -8.278 8.774 1.00 88.94 97 GLN A O 1
ATOM 803 N N . ALA A 1 98 ? -16.796 -9.926 8.488 1.00 87.50 98 ALA A N 1
ATOM 804 C CA . ALA A 1 98 ? -16.185 -10.772 9.505 1.00 87.50 98 ALA A CA 1
ATOM 805 C C . ALA A 1 98 ? -14.762 -11.180 9.078 1.00 87.50 98 ALA A C 1
ATOM 807 O O . ALA A 1 98 ? -14.480 -11.322 7.891 1.00 87.50 98 ALA A O 1
ATOM 808 N N . VAL A 1 99 ? -13.849 -11.367 10.035 1.00 84.56 99 VAL A N 1
ATOM 809 C CA . VAL A 1 99 ? -12.422 -11.625 9.750 1.00 84.56 99 VAL A CA 1
ATOM 810 C C . VAL A 1 99 ? -12.225 -12.846 8.840 1.00 84.56 99 VAL A C 1
ATOM 812 O O . VAL A 1 99 ? -11.408 -12.812 7.924 1.00 84.56 99 VAL A O 1
ATOM 815 N N . ASN A 1 100 ? -13.015 -13.903 9.040 1.00 84.44 100 ASN A N 1
ATOM 816 C CA . ASN A 1 100 ? -13.015 -15.092 8.184 1.00 84.44 100 ASN A CA 1
ATOM 817 C C . ASN A 1 100 ? -13.414 -14.774 6.729 1.00 84.44 100 ASN A C 1
ATOM 819 O O . ASN A 1 100 ? -12.764 -15.239 5.797 1.00 84.44 100 ASN A O 1
ATOM 823 N N . GLN A 1 101 ? -14.442 -13.948 6.532 1.00 87.62 101 GLN A N 1
ATOM 824 C CA . GLN A 1 101 ? -14.897 -13.499 5.216 1.00 87.62 101 GLN A CA 1
ATOM 825 C C . GLN A 1 101 ? -13.928 -12.503 4.581 1.00 87.62 101 GLN A C 1
ATOM 827 O O . GLN A 1 101 ? -13.752 -12.524 3.371 1.00 87.62 101 GLN A O 1
ATOM 832 N N . PHE A 1 102 ? -13.255 -11.675 5.379 1.00 85.56 102 PHE A N 1
ATOM 833 C CA . PHE A 1 102 ? -12.252 -10.731 4.899 1.00 85.56 102 PHE A CA 1
ATOM 834 C C . PHE A 1 102 ? -11.077 -11.456 4.237 1.00 85.56 102 PHE A C 1
ATOM 836 O O . PHE A 1 102 ? -10.735 -11.161 3.093 1.00 85.56 102 PHE A O 1
ATOM 843 N N . PHE A 1 103 ? -10.509 -12.462 4.912 1.00 84.12 103 PHE A N 1
ATOM 844 C CA . PHE A 1 103 ? -9.445 -13.280 4.325 1.00 84.12 103 PHE A CA 1
ATOM 845 C C . PHE A 1 103 ? -9.930 -14.069 3.108 1.00 84.12 103 PHE A C 1
ATOM 847 O O . PHE A 1 103 ? -9.198 -14.177 2.127 1.00 84.12 103 PHE A O 1
ATOM 854 N N . HIS A 1 104 ? -11.170 -14.562 3.132 1.00 85.81 104 HIS A N 1
ATOM 855 C CA . HIS A 1 104 ? -11.751 -15.238 1.977 1.00 85.81 104 HIS A CA 1
ATOM 856 C C . HIS A 1 104 ? -11.927 -14.292 0.777 1.00 85.81 104 HIS A C 1
ATOM 858 O O . HIS A 1 104 ? -11.604 -14.669 -0.350 1.00 85.81 104 HIS A O 1
ATOM 864 N N . SER A 1 105 ? -12.398 -13.066 1.006 1.00 82.69 105 SER A N 1
ATOM 865 C CA . SER A 1 105 ? -12.554 -12.038 -0.023 1.00 82.69 105 SER A CA 1
ATOM 866 C C . SER A 1 105 ? -11.204 -11.657 -0.620 1.00 82.69 105 SER A C 1
ATOM 868 O O . SER A 1 105 ? -11.088 -11.577 -1.836 1.00 82.69 105 SER A O 1
ATOM 870 N N . ILE A 1 106 ? -10.162 -11.501 0.206 1.00 83.38 106 ILE A N 1
ATOM 871 C CA . ILE A 1 106 ? -8.797 -11.273 -0.286 1.00 83.38 106 ILE A CA 1
ATOM 872 C C . ILE A 1 106 ? -8.327 -12.453 -1.140 1.00 83.38 106 ILE A C 1
ATOM 874 O O . ILE A 1 106 ? -7.813 -12.230 -2.228 1.00 83.38 106 ILE A O 1
ATOM 878 N N . ASP A 1 107 ? -8.509 -13.698 -0.694 1.00 84.12 107 ASP A N 1
ATOM 879 C CA . ASP A 1 107 ? -8.072 -14.871 -1.463 1.00 84.12 107 ASP A CA 1
ATOM 880 C C . ASP A 1 107 ? -8.809 -14.977 -2.811 1.00 84.12 107 ASP A C 1
ATOM 882 O O . ASP A 1 107 ? -8.175 -15.168 -3.847 1.00 84.12 107 ASP A O 1
ATOM 886 N N . ILE A 1 108 ? -10.129 -14.758 -2.839 1.00 84.44 108 ILE A N 1
ATOM 887 C CA . ILE A 1 108 ? -10.892 -14.753 -4.095 1.00 84.44 108 ILE A CA 1
ATOM 888 C C . ILE A 1 108 ? -10.416 -13.626 -5.010 1.00 84.44 108 ILE A C 1
ATOM 890 O O . ILE A 1 108 ? -10.130 -13.885 -6.174 1.00 84.44 108 ILE A O 1
ATOM 894 N N . LEU A 1 109 ? -10.343 -12.394 -4.505 1.00 80.94 109 LEU A N 1
ATOM 895 C CA . LEU A 1 109 ? -10.032 -11.225 -5.323 1.00 80.94 109 LEU A CA 1
ATOM 896 C C . LEU A 1 109 ? -8.585 -11.281 -5.827 1.00 80.94 109 LEU A C 1
ATOM 898 O O . LEU A 1 109 ? -8.351 -11.113 -7.016 1.00 80.94 109 LEU A O 1
ATOM 902 N N . VAL A 1 110 ? -7.627 -11.601 -4.956 1.00 78.56 110 VAL A N 1
ATOM 903 C CA . VAL A 1 110 ? -6.192 -11.537 -5.269 1.00 78.56 110 VAL A CA 1
ATOM 904 C C . VAL A 1 110 ? -5.672 -12.807 -5.946 1.00 78.56 110 VAL A C 1
ATOM 906 O O . VAL A 1 110 ? -4.885 -12.704 -6.880 1.00 78.56 110 VAL A O 1
ATOM 909 N N . ARG A 1 111 ? -6.053 -14.007 -5.479 1.00 72.56 111 ARG A N 1
ATOM 910 C CA . ARG A 1 111 ? -5.474 -15.274 -5.977 1.00 72.56 111 ARG A CA 1
ATOM 911 C C . ARG A 1 111 ? -6.299 -15.952 -7.059 1.00 72.56 111 ARG A C 1
ATOM 913 O O . ARG A 1 111 ? -5.720 -16.615 -7.913 1.00 72.56 111 ARG A O 1
ATOM 920 N N . ARG A 1 112 ? -7.629 -15.855 -6.996 1.00 71.44 112 ARG A N 1
ATOM 921 C CA . ARG A 1 112 ? -8.530 -16.497 -7.974 1.00 71.44 112 ARG A CA 1
ATOM 922 C C . ARG A 1 112 ? -9.102 -15.524 -9.003 1.00 71.44 112 ARG A C 1
ATOM 924 O O . ARG A 1 112 ? -9.645 -15.967 -10.011 1.00 71.44 112 ARG A O 1
ATOM 931 N N . GLY A 1 113 ? -9.007 -14.224 -8.740 1.00 63.44 113 GLY A N 1
ATOM 932 C CA . GLY A 1 113 ? -9.406 -13.168 -9.655 1.00 63.44 113 GLY A CA 1
ATOM 933 C C . GLY A 1 113 ? -8.414 -12.988 -10.801 1.00 63.44 113 GLY A C 1
ATOM 934 O O . GLY A 1 113 ? -7.364 -13.626 -10.869 1.00 63.44 113 GLY A O 1
ATOM 935 N N . ARG A 1 114 ? -8.751 -12.074 -11.713 1.00 63.91 114 ARG A N 1
ATOM 936 C CA . ARG A 1 114 ? -7.758 -11.482 -12.615 1.00 63.91 114 ARG A CA 1
ATOM 937 C C . ARG A 1 114 ? -6.747 -10.754 -11.727 1.00 63.91 114 ARG A C 1
ATOM 939 O O . ARG A 1 114 ? -7.165 -10.144 -10.745 1.00 63.91 114 ARG A O 1
ATOM 946 N N . CYS A 1 115 ? -5.449 -10.859 -12.009 1.00 68.00 115 CYS A N 1
ATOM 947 C CA . CYS A 1 115 ? -4.357 -10.241 -11.240 1.00 68.00 115 CYS A CA 1
ATOM 948 C C . CYS A 1 115 ? -4.360 -8.694 -11.324 1.00 68.00 115 CYS A C 1
ATOM 950 O O . CYS A 1 115 ? -3.331 -8.079 -11.585 1.00 68.00 115 CYS A O 1
ATOM 952 N N . ASP A 1 116 ? -5.525 -8.082 -11.127 1.00 72.88 116 ASP A N 1
ATOM 953 C CA . ASP A 1 116 ? -5.826 -6.658 -11.230 1.00 72.88 116 ASP A CA 1
ATOM 954 C C . ASP A 1 116 ? -5.629 -5.958 -9.874 1.00 72.88 116 ASP A C 1
ATOM 956 O O . ASP A 1 116 ? -5.568 -4.733 -9.791 1.00 72.88 116 ASP A O 1
ATOM 960 N N . PHE A 1 117 ? -5.514 -6.732 -8.789 1.00 75.31 117 PHE A N 1
ATOM 961 C CA . PHE A 1 117 ? -5.279 -6.212 -7.447 1.00 75.31 117 PHE A CA 1
ATOM 962 C C . PHE A 1 117 ? -3.788 -6.034 -7.190 1.00 75.31 117 PHE A C 1
ATOM 964 O O . PHE A 1 117 ? -2.989 -6.955 -7.363 1.00 75.31 117 PHE A O 1
ATOM 971 N N . TYR A 1 118 ? -3.430 -4.856 -6.697 1.00 77.06 118 TYR A N 1
ATOM 972 C CA . TYR A 1 118 ? -2.074 -4.525 -6.296 1.00 77.06 118 TYR A CA 1
ATOM 973 C C . TYR A 1 118 ? -2.046 -4.112 -4.825 1.00 77.06 118 TYR A C 1
ATOM 975 O O . TYR A 1 118 ? -3.027 -3.623 -4.263 1.00 77.06 118 TYR A O 1
ATOM 983 N N . MET A 1 119 ? -0.902 -4.329 -4.182 1.00 77.62 119 MET A N 1
ATOM 984 C CA . MET A 1 119 ? -0.664 -3.839 -2.831 1.00 77.62 119 MET A CA 1
ATOM 985 C C . MET A 1 119 ? -0.123 -2.411 -2.927 1.00 77.62 119 MET A C 1
ATOM 987 O O . MET A 1 119 ? 0.878 -2.188 -3.609 1.00 77.62 119 MET A O 1
ATOM 991 N N . SER A 1 120 ? -0.775 -1.459 -2.253 1.00 80.81 120 SER A N 1
ATOM 992 C CA . SER A 1 120 ? -0.227 -0.107 -2.093 1.00 80.81 120 SER A CA 1
ATOM 993 C C . SER A 1 120 ? 1.109 -0.167 -1.341 1.00 80.81 120 SER A C 1
ATOM 995 O O . SER A 1 120 ? 1.349 -1.043 -0.501 1.00 80.81 120 SER A O 1
ATOM 997 N N . ARG A 1 121 ? 1.996 0.776 -1.660 1.00 80.56 121 ARG A N 1
ATOM 998 C CA . ARG A 1 121 ? 3.300 0.936 -1.010 1.00 80.56 121 ARG A CA 1
ATOM 999 C C . ARG A 1 121 ? 3.178 1.303 0.469 1.00 80.56 121 ARG A C 1
ATOM 1001 O O . ARG A 1 121 ? 4.064 0.954 1.250 1.00 80.56 121 ARG A O 1
ATOM 1008 N N . GLU A 1 122 ? 2.114 2.002 0.856 1.00 80.12 122 GLU A N 1
ATOM 1009 C CA . GLU A 1 122 ? 1.904 2.460 2.226 1.00 80.12 122 GLU A CA 1
ATOM 1010 C C . GLU A 1 122 ? 1.274 1.357 3.093 1.00 80.12 122 GLU A C 1
ATOM 1012 O O . GLU A 1 122 ? 0.266 0.744 2.742 1.00 80.12 122 GLU A O 1
ATOM 1017 N N . ARG A 1 123 ? 1.868 1.097 4.265 1.00 76.38 123 ARG A N 1
ATOM 1018 C CA . ARG A 1 123 ? 1.319 0.176 5.271 1.00 76.38 123 ARG A CA 1
ATOM 1019 C C . ARG A 1 123 ? 0.897 0.968 6.495 1.00 76.38 123 ARG A C 1
ATOM 1021 O O . ARG A 1 123 ? 1.737 1.437 7.252 1.00 76.38 123 ARG A O 1
ATOM 1028 N N . LEU A 1 124 ? -0.411 1.072 6.695 1.00 68.12 124 LEU A N 1
ATOM 1029 C CA . LEU A 1 124 ? -0.981 2.006 7.664 1.00 68.12 124 LEU A CA 1
ATOM 1030 C C . LEU A 1 124 ? -0.893 1.533 9.118 1.00 68.12 124 LEU A C 1
ATOM 1032 O O . LEU A 1 124 ? -0.989 2.358 10.017 1.00 68.12 124 LEU A O 1
ATOM 1036 N N . LEU A 1 125 ? -0.698 0.233 9.381 1.00 68.00 125 LEU A N 1
ATOM 1037 C CA . LEU A 1 125 ? -0.615 -0.293 10.747 1.00 68.00 125 LEU A CA 1
ATOM 1038 C C . LEU A 1 125 ? 0.324 -1.510 10.842 1.00 68.00 125 LEU A C 1
ATOM 1040 O O . LEU A 1 125 ? 0.137 -2.482 10.102 1.00 68.00 125 LEU A O 1
ATOM 1044 N N . PRO A 1 126 ? 1.300 -1.520 11.770 1.00 57.59 126 PRO A N 1
ATOM 1045 C CA . PRO A 1 126 ? 2.052 -2.726 12.085 1.00 57.59 126 PRO A CA 1
ATOM 1046 C C . PRO A 1 126 ? 1.156 -3.706 12.856 1.00 57.59 126 PRO A C 1
ATOM 1048 O O . PRO A 1 126 ? 0.706 -3.423 13.969 1.00 57.59 126 PRO A O 1
ATOM 1051 N N . SER A 1 127 ? 0.908 -4.888 12.286 1.00 58.88 127 SER A N 1
ATOM 1052 C CA . SER A 1 127 ? 0.296 -5.992 13.032 1.00 58.88 127 SER A CA 1
ATOM 1053 C C . SER A 1 127 ? 1.324 -6.590 13.986 1.00 58.88 127 SER A C 1
ATOM 1055 O O . SER A 1 127 ? 2.104 -7.462 13.612 1.00 58.88 127 SER A O 1
ATOM 1057 N N . ILE A 1 128 ? 1.314 -6.126 15.233 1.00 61.50 128 ILE A N 1
ATOM 1058 C CA . ILE A 1 128 ? 2.030 -6.784 16.326 1.00 61.50 128 ILE A CA 1
ATOM 1059 C C . ILE A 1 128 ? 1.114 -7.881 16.870 1.00 61.50 128 ILE A C 1
ATOM 1061 O O . ILE A 1 128 ? 0.097 -7.594 17.507 1.00 61.50 128 ILE A O 1
ATOM 1065 N N . LEU A 1 129 ? 1.464 -9.136 16.595 1.00 70.06 129 LEU A N 1
ATOM 1066 C CA . LEU A 1 129 ? 0.838 -10.297 17.217 1.00 70.06 129 LEU A CA 1
ATOM 1067 C C . LEU A 1 129 ? 1.576 -10.593 18.521 1.00 70.06 129 LEU A C 1
ATOM 1069 O O . LEU A 1 129 ? 2.776 -10.846 18.509 1.00 70.06 129 LEU A O 1
ATOM 1073 N N . ALA A 1 130 ? 0.858 -10.553 19.640 1.00 72.44 130 ALA A N 1
ATOM 1074 C CA . ALA A 1 130 ? 1.384 -10.933 20.943 1.00 72.44 130 ALA A CA 1
ATOM 1075 C C . ALA A 1 130 ? 0.454 -11.976 21.579 1.00 72.44 130 ALA A C 1
ATOM 1077 O O . ALA A 1 130 ? -0.769 -11.803 21.515 1.00 72.44 130 ALA A O 1
ATOM 1078 N N . PRO A 1 131 ? 0.987 -13.050 22.187 1.00 76.50 131 PRO A N 1
ATOM 1079 C CA . PRO A 1 131 ? 0.167 -13.980 22.949 1.00 76.50 131 PRO A CA 1
ATOM 1080 C C . PRO A 1 131 ? -0.473 -13.249 24.136 1.00 76.50 131 PRO A C 1
ATOM 1082 O O . PRO A 1 131 ? 0.207 -12.576 24.910 1.00 76.50 131 PRO A O 1
ATOM 1085 N N . ILE A 1 132 ? -1.794 -13.377 24.281 1.00 79.25 132 ILE A N 1
ATOM 1086 C CA . ILE A 1 132 ? -2.550 -12.774 25.383 1.00 79.25 132 ILE A CA 1
ATOM 1087 C C . ILE A 1 132 ? -2.814 -13.860 26.421 1.00 79.25 132 ILE A C 1
ATO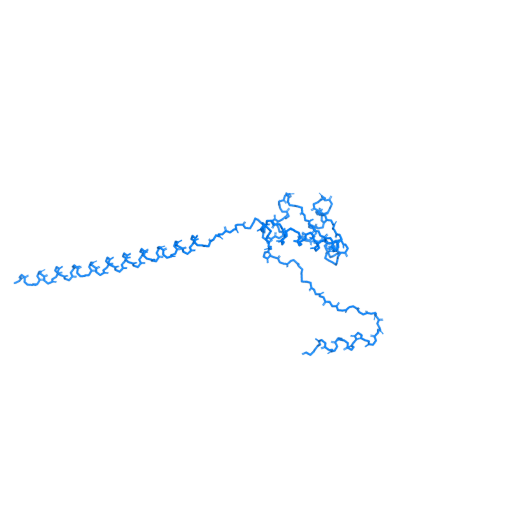M 1089 O O . ILE A 1 132 ? -3.449 -14.871 26.128 1.00 79.25 132 ILE A O 1
ATOM 1093 N N . GLY A 1 133 ? -2.328 -13.647 27.641 1.00 83.56 133 GLY A N 1
ATOM 1094 C CA . GLY A 1 133 ? -2.625 -14.503 28.785 1.00 83.56 133 GLY A CA 1
ATOM 1095 C C . GLY A 1 133 ? -3.552 -13.820 29.783 1.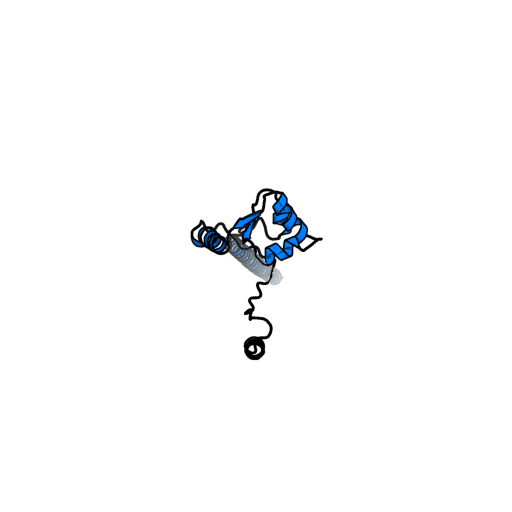00 83.56 133 GLY A C 1
ATOM 1096 O O . GLY A 1 133 ? -3.655 -12.594 29.835 1.00 83.56 133 GLY A O 1
ATOM 1097 N N . GLN A 1 134 ? -4.222 -14.623 30.607 1.00 84.81 134 GLN A N 1
ATOM 1098 C CA . GLN A 1 134 ? -5.051 -14.115 31.697 1.00 84.81 134 GLN A CA 1
ATOM 1099 C C . GLN A 1 134 ? -4.190 -13.297 32.679 1.00 84.81 134 GLN A C 1
ATOM 1101 O O . GLN A 1 134 ? -3.110 -13.736 33.090 1.00 84.81 134 GLN A O 1
ATOM 1106 N N . LYS A 1 135 ? -4.678 -12.107 33.057 1.00 81.50 135 LYS A N 1
ATOM 1107 C CA . LYS A 1 135 ? -3.995 -11.203 33.995 1.00 81.50 135 LYS A CA 1
ATOM 1108 C C . LYS A 1 135 ? -3.650 -11.958 35.290 1.00 81.50 135 LYS A C 1
ATOM 1110 O O . LYS A 1 135 ? -4.492 -12.674 35.823 1.00 81.50 135 LYS A O 1
ATOM 1115 N N . ASN A 1 136 ? -2.416 -11.794 35.775 1.00 85.88 136 ASN A N 1
ATOM 1116 C CA . ASN A 1 136 ? -1.860 -12.416 36.991 1.00 85.88 136 ASN A CA 1
ATOM 1117 C C . ASN A 1 136 ? -1.575 -13.935 36.939 1.00 85.88 136 ASN A C 1
ATOM 1119 O O . ASN A 1 136 ? -1.361 -14.547 37.984 1.00 85.88 136 ASN A O 1
ATOM 1123 N N . ARG A 1 137 ? -1.521 -14.578 35.763 1.00 87.56 137 ARG A N 1
ATOM 1124 C CA . ARG A 1 137 ? -1.014 -15.963 35.657 1.00 87.56 137 ARG A CA 1
ATOM 1125 C C . ARG A 1 137 ? 0.513 -15.992 35.582 1.00 87.56 137 ARG A C 1
ATOM 1127 O O . ARG A 1 137 ? 1.102 -15.272 34.782 1.00 87.56 137 ARG A O 1
ATOM 1134 N N . LEU A 1 138 ? 1.136 -16.911 36.328 1.00 88.06 138 LEU A N 1
ATOM 1135 C CA . LEU A 1 138 ? 2.592 -17.152 36.327 1.00 88.06 138 LEU A CA 1
ATOM 1136 C C . LEU A 1 138 ? 3.159 -17.537 34.945 1.00 88.06 138 LEU A C 1
ATOM 1138 O O . LEU A 1 138 ? 4.340 -17.339 34.681 1.00 88.06 138 LEU A O 1
ATOM 1142 N N . LEU A 1 139 ? 2.312 -18.041 34.045 1.00 84.62 139 LEU A N 1
ATOM 1143 C CA . LEU A 1 139 ? 2.682 -18.396 32.672 1.00 84.62 139 LEU A CA 1
ATOM 1144 C C . LEU A 1 139 ? 3.072 -17.184 31.814 1.00 84.62 139 LEU A C 1
ATOM 1146 O O . LEU A 1 139 ? 3.962 -17.296 30.978 1.00 84.62 139 LEU A O 1
ATOM 1150 N N . VAL A 1 140 ? 2.448 -16.022 32.025 1.00 85.31 140 VAL A N 1
ATOM 1151 C CA . VAL A 1 140 ? 2.712 -14.816 31.220 1.00 85.31 140 VAL A CA 1
ATOM 1152 C C . VAL A 1 140 ? 4.159 -14.318 31.371 1.00 85.31 140 VAL A C 1
ATOM 1154 O O . VAL A 1 140 ? 4.824 -14.155 30.348 1.00 85.31 140 VAL A O 1
ATOM 1157 N N . PRO A 1 141 ? 4.707 -14.126 32.591 1.00 85.00 141 PRO A N 1
ATOM 1158 C CA . PRO A 1 141 ? 6.107 -13.731 32.746 1.00 85.00 141 PRO A CA 1
ATOM 1159 C C . PRO A 1 141 ? 7.094 -14.826 32.317 1.00 85.00 141 PRO A C 1
ATOM 1161 O O . PRO A 1 141 ? 8.178 -14.496 31.845 1.00 85.00 141 PRO A O 1
ATOM 1164 N N . ALA A 1 142 ? 6.734 -16.112 32.429 1.00 85.06 142 ALA A N 1
ATOM 1165 C CA . ALA A 1 142 ? 7.576 -17.209 31.943 1.00 85.06 142 ALA A CA 1
ATOM 1166 C C . ALA A 1 142 ? 7.722 -17.181 30.411 1.00 85.06 142 ALA A C 1
ATOM 1168 O O . ALA A 1 142 ? 8.832 -17.269 29.895 1.00 85.06 142 ALA A O 1
ATOM 1169 N N . ILE A 1 143 ? 6.615 -16.983 29.690 1.00 84.69 143 ILE A N 1
ATOM 1170 C CA . ILE A 1 143 ? 6.610 -16.840 28.228 1.00 84.69 143 ILE A CA 1
ATOM 1171 C C . ILE A 1 143 ? 7.343 -15.561 27.813 1.00 84.69 143 ILE A C 1
ATOM 1173 O O . ILE A 1 143 ? 8.178 -15.604 26.917 1.00 84.69 143 ILE A O 1
ATOM 1177 N N . SER A 1 144 ? 7.105 -14.437 28.496 1.00 84.94 144 SER A N 1
ATOM 1178 C CA . SER A 1 144 ? 7.785 -13.174 28.183 1.00 84.94 144 SER A CA 1
ATOM 1179 C C . SER A 1 144 ? 9.310 -13.273 28.284 1.00 84.94 144 SER A C 1
ATOM 1181 O O . SER A 1 144 ? 9.993 -12.650 27.478 1.00 84.94 144 SER A O 1
ATOM 1183 N N . LYS A 1 145 ? 9.844 -14.047 29.241 1.00 88.50 145 LYS A N 1
ATOM 1184 C CA . LYS A 1 145 ? 11.292 -14.279 29.370 1.00 88.50 145 LYS A CA 1
ATOM 1185 C C . LYS A 1 145 ? 11.873 -15.118 28.230 1.00 88.50 145 LYS A C 1
ATOM 1187 O O . LYS A 1 145 ? 13.028 -14.917 27.883 1.00 88.50 145 LYS A O 1
ATOM 1192 N N . MET A 1 146 ? 11.099 -16.039 27.649 1.00 84.31 146 MET A N 1
ATOM 1193 C CA . MET A 1 146 ? 11.558 -16.839 26.503 1.00 84.31 146 MET A CA 1
ATOM 1194 C C . MET A 1 146 ? 11.707 -16.002 25.228 1.00 84.31 146 MET A C 1
ATOM 1196 O O . MET A 1 146 ? 12.572 -16.291 24.415 1.00 84.31 146 MET A O 1
ATOM 1200 N N . TYR A 1 147 ? 10.882 -14.966 25.056 1.00 78.94 147 TYR A N 1
ATOM 1201 C CA . TYR A 1 147 ? 10.923 -14.089 23.880 1.00 78.94 147 TYR A CA 1
ATOM 1202 C C . TYR A 1 147 ? 11.920 -12.923 23.998 1.00 78.94 147 TYR A C 1
ATOM 1204 O O . TYR A 1 147 ? 12.057 -12.158 23.048 1.00 78.94 147 TYR A O 1
ATOM 1212 N N . SER A 1 148 ? 12.580 -12.743 25.149 1.00 77.19 148 SER A N 1
ATOM 1213 C CA . SER A 1 148 ? 13.547 -11.657 25.381 1.00 77.19 148 SER A CA 1
ATOM 1214 C C . SER A 1 148 ? 15.018 -12.083 25.253 1.00 77.19 148 SER A C 1
ATOM 1216 O O . SER A 1 148 ? 15.890 -11.321 25.669 1.00 77.19 148 SER A O 1
ATOM 1218 N N . GLN A 1 149 ? 15.286 -13.297 24.762 1.00 55.62 149 GLN A N 1
ATOM 1219 C CA . GLN A 1 149 ? 16.613 -13.775 24.347 1.00 55.62 149 GLN A CA 1
ATOM 1220 C C . GLN A 1 149 ? 16.759 -13.644 22.834 1.00 55.62 149 GLN A C 1
ATOM 1222 O O . GLN A 1 149 ? 17.882 -13.310 22.404 1.00 55.62 149 G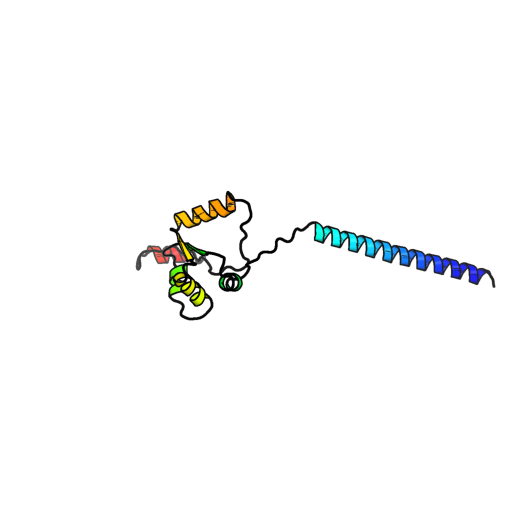LN A O 1
#

pLDDT: mean 82.57, std 8.93, range [52.66, 93.56]

Sequence (149 aa):
MEDYMTSGLWWKRLVYASWMMMMALVLVKSYAGNLMSALAVRHIEQPYQTLRDLLDDPSPTMIWPYNSKNVQYFKSVKSGIYQEVAEMESRGRIKYQAVNQFFHSIDILVRRGRCDFYMSRERLLPSILAPIGQKNRLLVPAISKMYSQ